Protein AF-A0A7C3QMG1-F1 (afdb_monomer_lite)

Foldseek 3Di:
DDLQCQDPLFKKKKKFKALPLQLAGQKIWIATPPAAQDKFLARIWIFGDPPRQLADPASAAAPPPGDWQARPATQDHRLDHVPPGRQAKIWHWDSPPPTDIDMDGDCVVSPQKIKMKMKIASAPPRNRNVCVSHNDDCLQQFPVDPPDPRPDGHRCPRMDMAFIDIGNDDDPQPRGSHDDDD

Secondary structure (DSSP, 8-state):
--S-TT-TT--EEEEEEESS-SSS-SEEEEEPSSP-SS-B-TTEEEEE-SSS-SS-S-TTS--PSPP---S-EEEEEBTBSSSS-TTSEEEEEE-SSS-EEEEEE-HHHH-S-EEEEEEEESS---GGG-SGGGTS-HHHH--SSTTSTT-S--TTTTEEE--BEEESS---S-STTBPPP-

Sequence (182 aa):
MGTDPNNEIGIQYGVELDINRDGFGDFIIIAYPPHSVAWSTNNVQIVEDTNFDTGGLSADRSDAQLPGDGYDTVIFDGGSGEADDLDLAWARINAGSKATVQFAFKRSFAGNQFLFGVIADGGIKNIEDLDYVDRFTEAQAGSPERSEDFYPLKEVFAVDNVCREAFGFTGTKEEPQRCRPK

Structure (mmCIF, N/CA/C/O backbone):
data_AF-A0A7C3QMG1-F1
#
_entry.id   AF-A0A7C3QMG1-F1
#
loop_
_atom_site.group_PDB
_atom_site.id
_atom_site.type_symbol
_atom_site.label_atom_id
_atom_site.label_alt_id
_atom_site.label_comp_id
_atom_site.label_asym_id
_atom_site.label_entity_id
_atom_site.label_seq_id
_atom_site.pdbx_PDB_ins_code
_atom_site.Cartn_x
_atom_site.Cartn_y
_atom_site.Cartn_z
_atom_site.occupancy
_atom_site.B_iso_or_equiv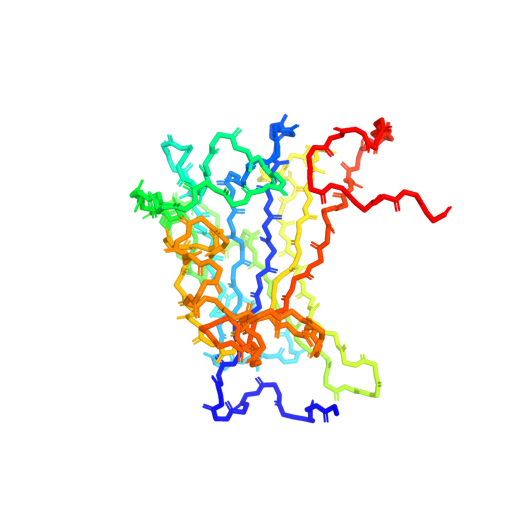
_atom_site.auth_seq_id
_atom_site.auth_comp_id
_atom_site.auth_asym_id
_atom_site.auth_atom_id
_atom_site.pdbx_PDB_model_num
ATOM 1 N N . MET A 1 1 ? -12.046 -17.887 -3.567 1.00 45.53 1 MET A N 1
ATOM 2 C CA . MET A 1 1 ? -10.691 -17.550 -4.050 1.00 45.53 1 MET A CA 1
ATOM 3 C C . MET A 1 1 ? -10.816 -17.091 -5.489 1.00 45.53 1 MET A C 1
ATOM 5 O O . MET A 1 1 ? -11.391 -17.833 -6.276 1.00 45.53 1 MET A O 1
ATOM 9 N N . GLY A 1 2 ? -10.370 -15.874 -5.802 1.00 51.81 2 GLY A N 1
ATOM 10 C CA . GLY A 1 2 ? -10.398 -15.343 -7.165 1.00 51.81 2 GLY A CA 1
ATOM 11 C C . GLY A 1 2 ? -9.312 -16.008 -8.003 1.00 51.81 2 GLY A C 1
ATOM 12 O O . GLY A 1 2 ? -8.136 -15.904 -7.678 1.00 51.81 2 GLY A O 1
ATOM 13 N N . THR A 1 3 ? -9.704 -16.740 -9.042 1.00 58.38 3 THR A N 1
ATOM 14 C CA . THR A 1 3 ? -8.780 -17.374 -10.000 1.00 58.38 3 THR A CA 1
ATOM 15 C C . THR A 1 3 ? -8.275 -16.400 -11.062 1.00 58.38 3 THR A C 1
ATOM 17 O O . THR A 1 3 ? -7.404 -16.757 -11.849 1.00 58.38 3 THR A O 1
ATOM 20 N N . ASP A 1 4 ? -8.831 -15.189 -11.088 1.00 71.44 4 ASP A N 1
ATOM 21 C CA . ASP A 1 4 ? -8.454 -14.114 -11.993 1.00 71.44 4 ASP A CA 1
ATOM 22 C C . ASP A 1 4 ? -7.998 -12.890 -11.181 1.00 71.44 4 ASP A C 1
ATOM 24 O O . ASP A 1 4 ? -8.834 -12.236 -10.544 1.00 71.44 4 ASP A O 1
ATOM 28 N N . PRO A 1 5 ? -6.686 -12.592 -11.152 1.00 68.00 5 PRO A N 1
ATOM 29 C CA . PRO A 1 5 ? -6.188 -11.384 -10.507 1.00 68.00 5 PRO A CA 1
ATOM 30 C C . PRO A 1 5 ? -6.549 -10.110 -11.285 1.00 68.00 5 PRO A C 1
ATOM 32 O O . PRO A 1 5 ? -6.520 -9.030 -10.709 1.00 68.00 5 PRO A O 1
ATOM 35 N N . ASN A 1 6 ? -6.918 -10.228 -12.564 1.00 80.31 6 ASN A N 1
ATOM 36 C CA . ASN A 1 6 ? -7.309 -9.131 -13.451 1.00 80.31 6 ASN A CA 1
ATOM 37 C C . ASN A 1 6 ? -8.830 -9.036 -13.600 1.00 80.31 6 ASN A C 1
ATOM 39 O O . ASN A 1 6 ? -9.337 -8.650 -14.653 1.00 80.31 6 ASN A O 1
ATOM 43 N N . ASN A 1 7 ? -9.550 -9.420 -12.545 1.00 79.88 7 ASN A N 1
ATOM 44 C CA . ASN A 1 7 ? -11.003 -9.372 -12.514 1.00 79.88 7 ASN A CA 1
ATOM 45 C C . ASN A 1 7 ? -11.542 -7.948 -12.763 1.00 79.88 7 ASN A C 1
ATOM 47 O O . ASN A 1 7 ? -10.829 -6.954 -12.632 1.00 79.88 7 ASN A O 1
ATOM 51 N N . GLU A 1 8 ? -12.840 -7.848 -13.058 1.00 80.50 8 GLU A N 1
ATOM 52 C CA . GLU A 1 8 ? -13.511 -6.564 -13.317 1.00 80.50 8 GLU A CA 1
ATOM 53 C C . GLU A 1 8 ? -13.431 -5.574 -12.141 1.00 80.50 8 GLU A C 1
ATOM 55 O O . GLU A 1 8 ? -13.520 -4.368 -12.352 1.00 80.50 8 GLU A O 1
ATOM 60 N N . ILE A 1 9 ? -13.238 -6.066 -10.910 1.00 83.62 9 ILE A N 1
ATOM 61 C CA . ILE A 1 9 ? -13.081 -5.224 -9.712 1.00 83.62 9 ILE A CA 1
ATOM 62 C C . ILE A 1 9 ? -11.752 -4.451 -9.768 1.00 83.62 9 ILE A C 1
ATOM 64 O O . ILE A 1 9 ? -11.650 -3.364 -9.198 1.00 83.62 9 ILE A O 1
ATOM 68 N N . GLY A 1 10 ? -10.749 -4.968 -10.485 1.00 90.94 10 GLY A N 1
ATOM 69 C CA . GLY A 1 10 ? -9.467 -4.300 -10.680 1.00 90.94 10 GLY A CA 1
ATOM 70 C C . GLY A 1 10 ? -8.755 -4.061 -9.354 1.00 90.94 10 GLY A C 1
ATOM 71 O O . GLY A 1 10 ? -8.470 -2.915 -9.012 1.00 90.94 10 GLY A O 1
ATOM 72 N N . ILE A 1 11 ? -8.537 -5.138 -8.594 1.00 93.19 11 ILE A N 1
ATOM 73 C CA . ILE A 1 11 ? -7.898 -5.082 -7.274 1.00 93.19 11 ILE A CA 1
ATOM 74 C C . ILE A 1 11 ? -6.469 -4.549 -7.420 1.00 93.19 11 ILE A C 1
ATOM 76 O O . ILE A 1 11 ? -5.678 -5.078 -8.211 1.00 93.19 11 ILE A O 1
ATOM 80 N N . GLN A 1 12 ? -6.151 -3.526 -6.633 1.00 96.06 12 GLN A N 1
ATOM 81 C CA . GLN A 1 12 ? -4.800 -3.017 -6.443 1.00 96.06 12 GLN A CA 1
ATOM 82 C C . GLN A 1 12 ? -4.177 -3.698 -5.228 1.00 96.06 12 GLN A C 1
ATOM 84 O O . GLN A 1 12 ? -4.855 -3.966 -4.236 1.00 96.06 12 GLN A O 1
ATOM 89 N N . TYR A 1 13 ? -2.887 -4.000 -5.310 1.00 96.44 13 TYR A N 1
ATOM 90 C CA . TYR A 1 13 ? -2.142 -4.563 -4.189 1.00 96.44 13 TYR A CA 1
ATOM 91 C C . TYR A 1 13 ? -1.023 -3.611 -3.811 1.00 96.44 13 TYR A C 1
ATOM 93 O O . TYR A 1 13 ? -0.353 -3.093 -4.702 1.00 96.44 13 TYR A O 1
ATOM 101 N N . GLY A 1 14 ? -0.804 -3.419 -2.516 1.00 97.12 14 GLY A N 1
ATOM 102 C CA . GLY A 1 14 ? 0.191 -2.490 -2.001 1.00 97.12 14 GLY A CA 1
ATOM 103 C C . GLY A 1 14 ? 1.097 -3.113 -0.947 1.00 97.12 14 GLY A C 1
ATOM 104 O O . GLY A 1 14 ? 0.682 -4.003 -0.200 1.00 97.12 14 GLY A O 1
ATOM 105 N N . VAL A 1 15 ? 2.331 -2.619 -0.886 1.00 97.56 15 VAL A N 1
ATOM 106 C CA . VAL A 1 15 ? 3.238 -2.768 0.254 1.00 97.56 15 VAL A CA 1
ATOM 107 C C . VAL A 1 15 ? 3.540 -1.377 0.773 1.00 97.56 15 VAL A C 1
ATOM 109 O O . VAL A 1 15 ? 4.175 -0.586 0.082 1.00 97.56 15 VAL A O 1
ATOM 112 N N . GLU A 1 16 ? 3.091 -1.103 1.983 1.00 96.56 16 GLU A N 1
ATOM 113 C CA . GLU A 1 16 ? 3.422 0.118 2.700 1.00 96.56 16 GLU A CA 1
ATOM 114 C C . GLU A 1 16 ? 4.733 -0.086 3.456 1.00 96.56 16 GLU A C 1
ATOM 116 O O . GLU A 1 16 ? 4.927 -1.137 4.074 1.00 96.56 16 GLU A O 1
ATOM 121 N N . LEU A 1 17 ? 5.635 0.887 3.387 1.00 96.69 17 LEU A N 1
ATOM 122 C CA . LEU A 1 17 ? 6.936 0.881 4.036 1.00 96.69 17 LEU A CA 1
ATOM 123 C C . LEU A 1 17 ? 7.047 2.056 4.995 1.00 96.69 17 LEU A C 1
ATOM 125 O O . LEU A 1 17 ? 6.815 3.201 4.629 1.00 96.69 17 LEU A O 1
ATOM 129 N N . ASP A 1 18 ? 7.506 1.741 6.193 1.00 94.75 18 ASP A N 1
ATOM 130 C CA . ASP A 1 18 ? 7.826 2.693 7.245 1.00 94.75 18 ASP A CA 1
ATOM 131 C C . ASP A 1 18 ? 9.287 2.471 7.637 1.00 94.75 18 ASP A C 1
ATOM 133 O O . ASP A 1 18 ? 9.667 1.519 8.335 1.00 94.75 18 ASP A O 1
ATOM 137 N N . ILE A 1 19 ? 10.140 3.295 7.041 1.00 94.50 19 ILE A N 1
ATOM 138 C CA . ILE A 1 19 ? 11.594 3.210 7.118 1.00 94.50 19 ILE A CA 1
ATOM 139 C C . ILE A 1 19 ? 12.129 3.869 8.390 1.00 94.50 19 ILE A C 1
ATOM 141 O O . ILE A 1 19 ? 13.235 3.538 8.841 1.00 94.50 19 ILE A O 1
ATOM 145 N N . ASN A 1 20 ? 11.353 4.766 8.998 1.00 91.69 20 ASN A N 1
ATOM 146 C CA . ASN A 1 20 ? 11.735 5.479 10.210 1.00 91.69 20 ASN A CA 1
ATOM 147 C C . ASN A 1 20 ? 11.235 4.759 11.501 1.00 91.69 20 ASN A C 1
ATOM 149 O O . ASN A 1 20 ? 11.897 4.828 12.549 1.00 91.69 20 ASN A O 1
ATOM 153 N N . ARG A 1 21 ? 10.207 3.909 11.358 1.00 90.81 21 ARG A N 1
ATOM 154 C CA . ARG A 1 21 ? 9.513 3.056 12.342 1.00 90.81 21 ARG A CA 1
ATOM 155 C C . ARG A 1 21 ? 8.665 3.824 13.358 1.00 90.81 21 ARG A C 1
ATOM 157 O O . ARG A 1 21 ? 8.624 3.424 14.527 1.00 90.81 21 ARG A O 1
ATOM 164 N N . ASP A 1 22 ? 8.036 4.916 12.949 1.00 87.56 22 ASP A N 1
ATOM 165 C CA . ASP A 1 22 ? 7.151 5.722 13.794 1.00 87.56 22 ASP A CA 1
ATOM 166 C C . ASP A 1 22 ? 5.679 5.284 13.739 1.00 87.56 22 ASP A C 1
ATOM 168 O O . ASP A 1 22 ? 4.895 5.709 14.590 1.00 87.56 22 ASP A O 1
ATOM 172 N N . GLY A 1 23 ? 5.329 4.361 12.837 1.00 87.12 23 GLY A N 1
ATOM 173 C CA . GLY A 1 23 ? 3.970 3.856 12.678 1.00 87.12 23 GLY A CA 1
ATOM 174 C C . GLY A 1 23 ? 3.181 4.492 11.539 1.00 87.12 23 GLY A C 1
ATOM 175 O O . GLY A 1 23 ? 2.086 4.006 11.264 1.00 87.12 23 GLY A O 1
ATOM 176 N N . PHE A 1 24 ? 3.735 5.497 10.864 1.00 89.75 24 PHE A N 1
ATOM 177 C CA . PHE A 1 24 ? 3.182 6.127 9.667 1.00 89.75 24 PHE A CA 1
ATOM 178 C C . PHE A 1 24 ? 3.954 5.632 8.447 1.00 89.75 24 PHE A C 1
ATOM 180 O O . PHE A 1 24 ? 5.071 5.138 8.573 1.00 89.75 24 PHE A O 1
ATOM 187 N N . GLY A 1 25 ? 3.313 5.551 7.287 1.00 92.81 25 GLY A N 1
ATOM 188 C CA . GLY A 1 25 ? 3.992 5.038 6.099 1.00 92.81 25 GLY A CA 1
ATOM 189 C C . GLY A 1 25 ? 4.788 6.145 5.414 1.00 92.81 25 GLY A C 1
ATOM 190 O O . GLY A 1 25 ? 4.247 7.208 5.158 1.00 92.81 25 GLY A O 1
ATOM 191 N N . ASP A 1 26 ? 6.063 5.898 5.107 1.00 95.38 26 ASP A N 1
ATOM 192 C CA . ASP A 1 26 ? 6.892 6.843 4.345 1.00 95.38 26 ASP A CA 1
ATOM 193 C C . ASP A 1 26 ? 6.720 6.619 2.827 1.00 95.38 26 ASP A C 1
ATOM 195 O O . ASP A 1 26 ? 6.781 7.547 2.024 1.00 95.38 26 ASP A O 1
ATOM 199 N N . PHE A 1 27 ? 6.510 5.362 2.414 1.00 96.62 27 PHE A N 1
ATOM 200 C CA . PHE A 1 27 ? 6.323 4.995 1.009 1.00 96.62 27 PHE A CA 1
ATOM 201 C C . PHE A 1 27 ? 5.265 3.915 0.837 1.00 96.62 27 PHE A C 1
ATOM 203 O O . PHE A 1 27 ? 5.196 2.969 1.622 1.00 96.62 27 PHE A O 1
ATOM 210 N N . ILE A 1 28 ? 4.565 3.946 -0.292 1.00 97.44 28 ILE A N 1
ATOM 211 C CA . ILE A 1 28 ? 3.769 2.818 -0.766 1.00 97.44 28 ILE A CA 1
ATOM 212 C C . ILE A 1 28 ? 4.247 2.328 -2.128 1.00 97.44 28 ILE A C 1
ATOM 214 O O . ILE A 1 28 ? 4.455 3.097 -3.063 1.00 97.44 28 ILE A O 1
ATOM 218 N N . ILE A 1 29 ? 4.396 1.010 -2.253 1.00 97.94 29 ILE A N 1
ATOM 219 C CA . ILE A 1 29 ? 4.641 0.321 -3.519 1.00 97.94 29 ILE A CA 1
ATOM 220 C C . ILE A 1 29 ? 3.327 -0.306 -3.971 1.00 97.94 29 ILE A C 1
ATOM 222 O O . ILE A 1 29 ? 2.862 -1.245 -3.326 1.00 97.94 29 ILE A O 1
ATOM 226 N N . ILE A 1 30 ? 2.750 0.151 -5.083 1.00 97.75 30 ILE A N 1
ATOM 227 C CA . ILE A 1 30 ? 1.487 -0.381 -5.617 1.00 97.75 30 ILE A CA 1
ATOM 228 C C . ILE A 1 30 ? 1.703 -1.141 -6.914 1.00 97.75 30 ILE A C 1
ATOM 230 O O . ILE A 1 30 ? 2.400 -0.677 -7.809 1.00 97.75 30 ILE A O 1
ATOM 234 N N . ALA A 1 31 ? 1.051 -2.298 -7.026 1.00 97.25 31 ALA A N 1
ATOM 235 C CA . ALA A 1 31 ? 0.824 -2.997 -8.281 1.00 97.25 31 ALA A CA 1
ATOM 236 C C . ALA A 1 31 ? -0.617 -2.762 -8.758 1.00 97.25 31 ALA A C 1
ATOM 238 O O . ALA A 1 31 ? -1.581 -3.156 -8.089 1.00 97.25 31 ALA A O 1
ATOM 239 N N . TYR A 1 32 ? -0.754 -2.173 -9.942 1.00 96.00 32 TYR A N 1
ATOM 240 C CA . TYR A 1 32 ? -2.025 -1.954 -10.622 1.00 96.00 32 TYR A CA 1
ATOM 241 C C . TYR A 1 32 ? -2.322 -3.084 -11.621 1.00 96.00 32 TYR A C 1
ATOM 243 O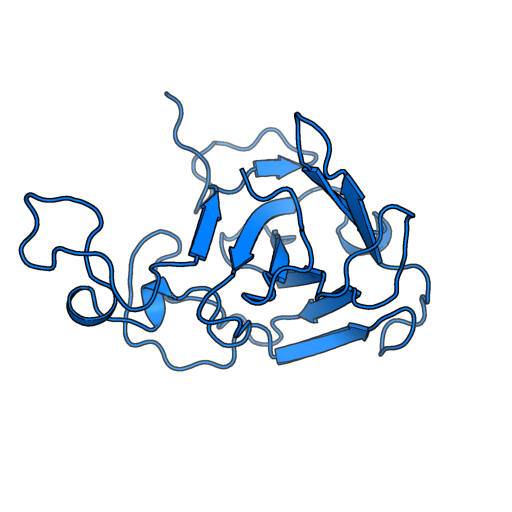 O . TYR A 1 32 ? -1.407 -3.634 -12.243 1.00 96.00 32 TYR A O 1
ATOM 251 N N . PRO A 1 33 ? -3.602 -3.428 -11.840 1.00 93.75 33 PRO A N 1
ATOM 252 C CA . PRO A 1 33 ? -3.974 -4.286 -12.955 1.00 93.75 33 PRO A CA 1
ATOM 253 C C . PRO A 1 33 ? -3.678 -3.595 -14.310 1.00 93.75 33 PRO A C 1
ATOM 255 O O . PRO A 1 33 ? -3.790 -2.374 -14.412 1.00 93.75 33 PRO A O 1
ATOM 258 N N . PRO A 1 34 ? -3.372 -4.346 -15.386 1.00 93.75 34 PRO A N 1
ATOM 259 C CA . PRO A 1 34 ? -3.262 -5.797 -15.418 1.00 93.75 34 PRO A CA 1
ATOM 260 C C . PRO A 1 34 ? -1.966 -6.310 -14.778 1.00 93.75 34 PRO A C 1
ATOM 262 O O . PRO A 1 34 ? -0.863 -5.843 -15.058 1.00 93.75 34 PRO A O 1
ATOM 265 N N . HIS A 1 35 ? -2.120 -7.354 -13.976 1.00 92.81 35 HIS A N 1
ATOM 266 C CA . HIS A 1 35 ? -1.066 -8.069 -13.285 1.00 92.81 35 HIS A CA 1
ATOM 267 C C . HIS A 1 35 ? -0.431 -9.148 -14.161 1.00 92.81 35 HIS A C 1
ATOM 269 O O . HIS A 1 35 ? -1.102 -9.822 -14.950 1.00 92.81 35 HIS A O 1
ATOM 275 N N . SER A 1 36 ? 0.869 -9.359 -13.956 1.00 92.44 36 SER A N 1
ATOM 276 C CA . SER A 1 36 ? 1.692 -10.323 -14.691 1.00 92.44 36 SER A CA 1
ATOM 277 C C . SER A 1 36 ? 2.103 -11.513 -13.820 1.00 92.44 36 SER A C 1
ATOM 279 O O . SER A 1 36 ? 2.377 -11.365 -12.632 1.00 92.44 36 SER A O 1
ATOM 281 N N . VAL A 1 37 ? 2.217 -12.702 -14.424 1.00 92.50 37 VAL A N 1
ATOM 282 C CA . VAL A 1 37 ? 2.821 -13.887 -13.777 1.00 92.50 37 VAL A CA 1
ATOM 283 C C . VAL A 1 37 ? 4.353 -13.902 -13.855 1.00 92.50 37 VAL A C 1
ATOM 285 O O . VAL A 1 37 ? 5.020 -14.581 -13.073 1.00 92.50 37 VAL A O 1
ATOM 288 N N . ALA A 1 38 ? 4.922 -13.145 -14.794 1.00 94.50 38 ALA A N 1
ATOM 289 C CA . ALA A 1 38 ? 6.348 -12.854 -14.856 1.00 94.50 38 ALA A CA 1
ATOM 290 C C . ALA A 1 38 ? 6.657 -11.596 -14.035 1.00 94.50 38 ALA A C 1
ATOM 292 O O . ALA A 1 38 ? 5.819 -10.699 -13.956 1.00 94.50 38 ALA A O 1
ATOM 293 N N . TRP A 1 39 ? 7.861 -11.521 -13.465 1.00 95.81 39 TRP A N 1
ATOM 294 C CA . TRP A 1 39 ? 8.358 -10.286 -12.859 1.00 95.81 39 TRP A CA 1
ATOM 295 C C . TRP A 1 39 ? 8.293 -9.148 -13.875 1.00 95.81 39 TRP A C 1
ATOM 297 O O . TRP A 1 39 ? 8.790 -9.292 -14.992 1.00 95.81 39 TRP A O 1
ATOM 307 N N . SER A 1 40 ? 7.669 -8.044 -13.477 1.00 94.94 40 SER A N 1
ATOM 308 C CA . SER A 1 40 ? 7.534 -6.846 -14.296 1.00 94.94 40 SER A CA 1
ATOM 309 C C . SER A 1 40 ? 7.642 -5.590 -13.435 1.00 94.94 40 SER A C 1
ATOM 311 O O . SER A 1 40 ? 7.162 -5.583 -12.302 1.00 94.94 40 SER A O 1
ATOM 313 N N . THR A 1 41 ? 8.233 -4.536 -13.995 1.00 95.31 41 THR A N 1
ATOM 314 C CA . THR A 1 41 ? 8.115 -3.164 -13.481 1.00 95.31 41 THR A CA 1
ATOM 315 C C . THR A 1 41 ? 6.819 -2.509 -13.956 1.00 95.31 41 THR A C 1
ATOM 317 O O . THR A 1 41 ? 6.284 -1.658 -13.264 1.00 95.31 41 THR A O 1
ATOM 320 N N . ASN A 1 42 ? 6.274 -2.915 -15.113 1.00 94.06 42 ASN A N 1
ATOM 321 C CA . ASN A 1 42 ? 5.029 -2.352 -15.650 1.00 94.06 42 ASN A CA 1
ATOM 322 C C . ASN A 1 42 ? 3.894 -2.417 -14.624 1.00 94.06 42 ASN A C 1
ATOM 324 O O . ASN A 1 42 ? 3.699 -3.464 -14.003 1.00 94.06 42 ASN A O 1
ATOM 328 N N . ASN A 1 43 ? 3.119 -1.332 -14.540 1.00 95.00 43 ASN A N 1
ATOM 329 C CA . ASN A 1 43 ? 2.019 -1.156 -13.592 1.00 95.00 43 ASN A CA 1
ATOM 330 C C . ASN A 1 43 ? 2.459 -1.247 -12.122 1.00 95.00 43 ASN A C 1
ATOM 332 O O . ASN A 1 43 ? 1.650 -1.588 -11.264 1.00 95.00 43 ASN A O 1
ATOM 336 N N . VAL A 1 44 ? 3.732 -0.968 -11.831 1.00 97.19 44 VAL A N 1
ATOM 337 C CA . VAL A 1 44 ? 4.244 -0.820 -10.470 1.00 97.19 44 VAL A CA 1
ATOM 338 C C . VAL A 1 44 ? 4.633 0.632 -10.255 1.00 97.19 44 VAL A C 1
ATOM 340 O O . VAL A 1 44 ? 5.433 1.165 -11.026 1.00 97.19 44 VAL A O 1
ATOM 343 N N . GLN A 1 45 ? 4.102 1.240 -9.200 1.00 97.00 45 GLN A N 1
ATOM 344 C CA . GLN A 1 45 ? 4.510 2.567 -8.754 1.00 97.00 45 GLN A CA 1
ATOM 345 C C . GLN A 1 45 ? 5.074 2.529 -7.340 1.00 97.00 45 GLN A C 1
ATOM 347 O O . GLN A 1 45 ? 4.727 1.651 -6.549 1.00 97.00 45 GLN A O 1
ATOM 352 N N . ILE A 1 46 ? 5.936 3.496 -7.040 1.00 97.19 46 ILE A N 1
ATOM 353 C CA . ILE A 1 46 ? 6.307 3.865 -5.679 1.00 97.19 46 ILE A CA 1
ATOM 354 C C . ILE A 1 46 ? 5.926 5.325 -5.482 1.00 97.19 46 ILE A C 1
ATOM 356 O O . ILE A 1 46 ? 6.307 6.171 -6.298 1.00 97.19 46 ILE A O 1
ATOM 360 N N . VAL A 1 47 ? 5.191 5.592 -4.410 1.00 96.94 47 VAL A N 1
ATOM 361 C CA . VAL A 1 47 ? 4.718 6.926 -4.042 1.00 96.94 47 VAL A CA 1
ATOM 362 C C . VAL A 1 47 ? 5.183 7.229 -2.621 1.00 96.94 47 VAL A C 1
ATOM 364 O O . VAL A 1 47 ? 5.130 6.352 -1.759 1.00 96.94 47 VAL A O 1
ATOM 367 N N . GLU A 1 48 ? 5.716 8.426 -2.421 1.00 96.00 48 GLU A N 1
ATOM 368 C CA . GLU A 1 48 ? 6.215 8.965 -1.156 1.00 96.00 48 GLU A CA 1
ATOM 369 C C . GLU A 1 48 ? 5.139 9.840 -0.506 1.00 96.00 48 GLU A C 1
ATOM 371 O O . GLU A 1 48 ? 4.436 10.566 -1.211 1.00 96.00 48 GLU A O 1
ATOM 376 N N . ASP A 1 49 ? 5.030 9.753 0.819 1.00 94.81 49 ASP A N 1
ATOM 377 C CA . ASP A 1 49 ? 4.381 10.769 1.653 1.00 94.81 49 ASP A CA 1
ATOM 378 C C . ASP A 1 49 ? 5.442 11.824 2.002 1.00 94.81 49 ASP A C 1
ATOM 380 O O . ASP A 1 49 ? 6.413 11.545 2.713 1.00 94.81 49 ASP A O 1
ATOM 384 N N . THR A 1 50 ? 5.309 13.029 1.450 1.00 93.88 50 THR A N 1
ATOM 385 C CA . THR A 1 50 ? 6.337 14.073 1.584 1.00 93.88 50 THR A CA 1
ATOM 386 C C . THR A 1 50 ? 6.154 14.963 2.809 1.00 93.88 50 THR A C 1
ATOM 388 O O . THR A 1 50 ? 7.069 15.724 3.161 1.00 93.88 50 THR A O 1
ATOM 391 N N . ASN A 1 51 ? 4.989 14.905 3.459 1.00 89.69 51 ASN A N 1
ATOM 392 C CA . ASN A 1 51 ? 4.594 15.836 4.513 1.00 89.69 51 ASN A CA 1
ATOM 393 C C . ASN A 1 51 ? 4.164 15.149 5.829 1.00 89.69 51 ASN A C 1
ATOM 395 O O . ASN A 1 51 ? 3.949 15.857 6.820 1.00 89.69 51 ASN A O 1
ATOM 399 N N . PHE A 1 52 ? 4.170 13.812 5.866 1.00 85.56 52 PHE A N 1
ATOM 400 C CA . PHE A 1 52 ? 3.812 12.948 6.992 1.00 85.56 52 PHE A CA 1
ATOM 401 C C . PHE A 1 52 ? 2.337 13.069 7.404 1.00 85.56 52 PHE A C 1
ATOM 403 O O . PHE A 1 52 ? 2.039 13.191 8.597 1.00 85.56 52 PHE A O 1
ATOM 410 N N . ASP A 1 53 ? 1.419 13.080 6.432 1.00 85.06 53 ASP A N 1
ATOM 411 C CA . ASP A 1 53 ? -0.027 13.222 6.664 1.00 85.06 53 ASP A CA 1
ATOM 412 C C . ASP A 1 53 ? -0.899 12.052 6.160 1.00 85.06 53 ASP A C 1
ATOM 414 O O . ASP A 1 53 ? -2.134 12.157 6.091 1.00 85.06 53 ASP A O 1
ATOM 418 N N . THR A 1 54 ? -0.268 10.897 5.913 1.00 85.50 54 THR A N 1
ATOM 419 C CA . THR A 1 54 ? -0.951 9.618 5.643 1.00 85.50 54 THR A CA 1
ATOM 420 C C . THR A 1 54 ? -2.080 9.322 6.634 1.00 85.50 54 THR A C 1
ATOM 422 O O . THR A 1 54 ? -3.199 9.039 6.190 1.00 85.50 54 THR A O 1
ATOM 425 N N . GLY A 1 55 ? -1.832 9.512 7.935 1.00 84.62 55 GLY A N 1
ATOM 426 C CA . GLY A 1 55 ? -2.781 9.260 9.022 1.00 84.62 55 GLY A CA 1
ATOM 427 C C . GLY A 1 55 ? -2.781 10.329 10.122 1.00 84.62 55 GLY A C 1
ATOM 428 O O . GLY A 1 55 ? -2.040 11.312 10.088 1.00 84.62 55 GLY A O 1
ATOM 429 N N . GLY A 1 56 ? -3.673 10.158 11.098 1.00 82.94 56 GLY A N 1
ATOM 430 C CA . GLY A 1 56 ? -3.907 11.101 12.191 1.00 82.94 56 GLY A CA 1
ATOM 431 C C . GLY A 1 56 ? -2.830 11.084 13.280 1.00 82.94 56 GLY A C 1
ATOM 432 O O . GLY A 1 56 ? -1.726 10.582 13.119 1.00 82.94 56 GLY A O 1
ATOM 433 N N . LEU A 1 57 ? -3.148 11.622 14.459 1.00 83.88 57 LEU A N 1
ATOM 434 C CA . LEU A 1 57 ? -2.247 11.559 15.621 1.00 83.88 57 LEU A CA 1
ATOM 435 C C . LEU A 1 57 ? -2.127 10.139 16.203 1.00 83.88 57 LEU A C 1
ATOM 437 O O . LEU A 1 57 ? -1.202 9.853 16.969 1.00 83.88 57 LEU A O 1
ATOM 441 N N . SER A 1 58 ? -3.088 9.274 15.893 1.00 83.19 58 SER A N 1
ATOM 442 C CA . SER A 1 58 ? -3.287 7.950 16.452 1.00 83.19 58 SER A CA 1
ATOM 443 C C . SER A 1 58 ? -3.008 6.888 15.393 1.00 83.19 58 SER A C 1
ATOM 445 O O . SER A 1 58 ? -3.892 6.479 14.654 1.00 83.19 58 SER A O 1
ATOM 447 N N . ALA A 1 59 ? -1.802 6.328 15.391 1.00 78.50 59 ALA A N 1
ATOM 448 C CA . ALA A 1 59 ? -1.433 5.288 14.427 1.00 78.50 59 ALA A CA 1
ATOM 449 C C . ALA A 1 59 ? -2.278 3.989 14.510 1.00 78.50 59 ALA A C 1
ATOM 451 O O . ALA A 1 59 ? -2.186 3.148 13.619 1.00 78.50 59 ALA A O 1
ATOM 452 N N . ASP A 1 60 ? -3.064 3.771 15.576 1.00 76.75 60 ASP A N 1
ATOM 453 C CA . ASP A 1 60 ? -3.906 2.578 15.766 1.00 76.75 60 ASP A CA 1
ATOM 454 C C . ASP A 1 60 ? -5.408 2.863 15.957 1.00 76.75 60 ASP A C 1
ATOM 456 O O . ASP A 1 60 ? -6.171 1.938 16.261 1.00 76.75 60 ASP A O 1
ATOM 460 N N . ARG A 1 61 ? -5.857 4.118 15.817 1.00 82.62 61 ARG A N 1
ATOM 461 C CA . ARG A 1 61 ? -7.261 4.508 16.032 1.00 82.62 61 ARG A CA 1
ATOM 462 C C . ARG A 1 61 ? -7.687 5.571 15.040 1.00 82.62 61 ARG A C 1
ATOM 464 O O . ARG A 1 61 ? -6.896 6.423 14.692 1.00 82.62 61 ARG A O 1
ATOM 471 N N . SER A 1 62 ? -8.975 5.556 14.708 1.00 87.50 62 SER A N 1
ATOM 472 C CA . SER A 1 62 ? -9.583 6.610 13.903 1.00 87.50 62 SER A CA 1
ATOM 473 C C . SER A 1 62 ? -9.466 7.971 14.590 1.00 87.50 62 SER A C 1
ATOM 475 O O . SER A 1 62 ? -9.998 8.159 15.690 1.00 87.50 62 SER A O 1
ATOM 477 N N . ASP A 1 63 ? -8.857 8.920 13.893 1.00 88.12 63 ASP A N 1
ATOM 478 C CA . ASP A 1 63 ? -8.924 10.357 14.147 1.00 88.12 63 ASP A CA 1
ATOM 479 C C . ASP A 1 63 ? -9.844 11.062 13.133 1.00 88.12 63 ASP A C 1
ATOM 481 O O . ASP A 1 63 ? -9.738 12.271 12.904 1.00 88.12 63 ASP A O 1
ATOM 485 N N . ALA A 1 64 ? -10.767 10.315 12.515 1.00 87.19 64 ALA A N 1
ATOM 486 C CA . ALA A 1 64 ? -11.617 10.847 11.463 1.00 87.19 64 ALA A CA 1
ATOM 487 C C . ALA A 1 64 ? -12.487 12.029 11.940 1.00 87.19 64 ALA A C 1
ATOM 489 O O . ALA A 1 64 ? -13.082 12.007 13.020 1.00 87.19 64 ALA A O 1
ATOM 490 N N . GLN A 1 65 ? -12.671 13.073 11.129 1.00 88.12 65 GLN A N 1
ATOM 491 C CA . GLN A 1 65 ? -12.178 13.232 9.752 1.00 88.12 65 GLN A CA 1
ATOM 492 C C . GLN A 1 65 ? -10.851 13.994 9.701 1.00 88.12 65 GLN A C 1
ATOM 494 O O . GLN A 1 65 ? -10.773 15.130 10.176 1.00 88.12 65 GLN A O 1
ATOM 499 N N . LEU A 1 66 ? -9.859 13.396 9.045 1.00 86.06 66 LEU A N 1
ATOM 500 C CA . LEU A 1 66 ? -8.554 13.991 8.805 1.00 86.06 66 LEU A CA 1
ATOM 501 C C . LEU A 1 66 ? -8.448 14.534 7.365 1.00 86.06 66 LEU A C 1
ATOM 503 O O . LEU A 1 66 ? -8.642 13.775 6.411 1.00 86.06 66 LEU A O 1
ATOM 507 N N . PRO A 1 67 ? -8.152 15.834 7.173 1.00 81.94 67 PRO A N 1
ATOM 508 C CA . PRO A 1 67 ? -7.707 16.363 5.886 1.00 81.94 67 PRO A CA 1
ATOM 509 C C . PRO A 1 67 ? -6.209 16.072 5.673 1.00 81.94 67 PRO A C 1
ATOM 511 O O . PRO A 1 67 ? -5.441 16.177 6.621 1.00 81.94 67 PRO A O 1
ATOM 514 N N . GLY A 1 68 ? -5.800 15.754 4.445 1.00 80.88 68 GLY A N 1
ATOM 515 C CA . GLY A 1 68 ? -4.404 15.495 4.053 1.00 80.88 68 GLY A CA 1
ATOM 516 C C . GLY A 1 68 ? -4.332 15.060 2.588 1.00 80.88 68 GLY A C 1
ATOM 517 O O . GLY A 1 68 ? -5.391 14.951 1.959 1.00 80.88 68 GLY A O 1
ATOM 518 N N . ASP A 1 69 ? -3.127 14.846 2.067 1.00 87.44 69 ASP A N 1
ATOM 519 C CA . ASP A 1 69 ? -2.878 14.320 0.715 1.00 87.44 69 ASP A CA 1
ATOM 520 C C . ASP A 1 69 ? -2.134 12.974 0.692 1.00 87.44 69 ASP A C 1
ATOM 522 O O . ASP A 1 69 ? -1.984 12.380 -0.376 1.00 87.44 69 ASP A O 1
ATOM 526 N N . GLY A 1 70 ? -1.782 12.437 1.861 1.00 92.75 70 GLY A N 1
ATOM 527 C CA . GLY A 1 70 ? -1.271 11.090 2.058 1.00 92.75 70 GLY A CA 1
ATOM 528 C C . GLY A 1 70 ? -0.062 10.802 1.179 1.00 92.75 70 GLY A C 1
ATOM 529 O O . GLY A 1 70 ? 0.946 11.494 1.230 1.00 92.75 70 GLY A O 1
ATOM 530 N N . TYR A 1 71 ? -0.146 9.751 0.366 1.00 96.00 71 TYR A N 1
ATOM 531 C CA . TYR A 1 71 ? 0.899 9.466 -0.613 1.00 96.00 71 TYR A CA 1
ATOM 532 C C . TYR A 1 71 ? 0.766 10.377 -1.838 1.00 96.00 71 TYR A C 1
ATOM 534 O O . TYR A 1 71 ? -0.026 10.090 -2.740 1.00 96.00 71 TYR A O 1
ATOM 542 N N . ASP A 1 72 ? 1.581 11.431 -1.891 1.00 94.75 72 ASP A N 1
ATOM 543 C CA . ASP A 1 72 ? 1.409 12.553 -2.819 1.00 94.75 72 ASP A CA 1
ATOM 544 C C . ASP A 1 72 ? 2.423 12.595 -3.985 1.00 94.75 72 ASP A C 1
ATOM 546 O O . ASP A 1 72 ? 2.115 13.110 -5.067 1.00 94.75 72 ASP A O 1
ATOM 550 N N . THR A 1 73 ? 3.625 12.027 -3.818 1.00 95.19 73 THR A N 1
ATOM 551 C CA . THR A 1 73 ? 4.719 12.188 -4.793 1.00 95.19 73 THR A CA 1
ATOM 552 C C . THR A 1 73 ? 5.157 10.863 -5.415 1.00 95.19 73 THR A C 1
ATOM 554 O O . THR A 1 73 ? 5.715 9.985 -4.761 1.00 95.19 73 THR A O 1
ATOM 557 N N . VAL A 1 74 ? 4.962 10.707 -6.729 1.00 95.19 74 VAL A N 1
ATOM 558 C CA . VAL A 1 74 ? 5.399 9.511 -7.475 1.00 95.19 74 VAL A CA 1
ATOM 559 C C . VAL A 1 74 ? 6.907 9.556 -7.733 1.00 95.19 74 VAL A C 1
ATOM 561 O O . VAL A 1 74 ? 7.380 10.335 -8.561 1.00 95.19 74 VAL A O 1
ATOM 564 N N . ILE A 1 75 ? 7.660 8.651 -7.108 1.00 94.44 75 ILE A N 1
ATOM 565 C CA . ILE A 1 75 ? 9.120 8.553 -7.288 1.00 94.44 75 ILE A CA 1
ATOM 566 C C . ILE A 1 75 ? 9.532 7.459 -8.284 1.00 94.44 75 ILE A C 1
ATOM 568 O O . ILE A 1 75 ? 10.635 7.501 -8.833 1.00 94.44 75 ILE A O 1
ATOM 572 N N . PHE A 1 76 ? 8.648 6.495 -8.562 1.00 95.81 76 PHE A N 1
ATOM 573 C CA . PHE A 1 76 ? 8.848 5.436 -9.554 1.00 95.81 76 PHE A CA 1
ATOM 574 C C . PHE A 1 76 ? 7.517 5.030 -10.188 1.00 95.81 76 PHE A C 1
ATOM 576 O O . PHE A 1 76 ? 6.531 4.837 -9.487 1.00 95.81 76 PHE A O 1
ATOM 583 N N . ASP A 1 77 ? 7.514 4.844 -11.503 1.00 94.88 77 ASP A N 1
ATOM 584 C CA . ASP A 1 77 ? 6.389 4.400 -12.318 1.00 94.88 77 ASP A CA 1
ATOM 585 C C . ASP A 1 77 ? 6.891 3.552 -13.489 1.00 94.88 77 ASP A C 1
ATOM 587 O O . ASP A 1 77 ? 7.382 4.057 -14.503 1.00 94.88 77 ASP A O 1
ATOM 591 N N . GLY A 1 78 ? 6.829 2.231 -13.345 1.00 90.69 78 GLY A N 1
ATOM 592 C CA . GLY A 1 78 ? 7.097 1.333 -14.465 1.00 90.69 78 GLY A CA 1
ATOM 593 C C . GLY A 1 78 ? 8.550 1.272 -14.940 1.00 90.69 78 GLY A C 1
ATOM 594 O O . GLY A 1 78 ? 8.806 0.740 -16.020 1.00 90.69 78 GLY A O 1
ATOM 595 N N . GLY A 1 79 ? 9.507 1.789 -14.168 1.00 80.06 79 GLY A N 1
ATOM 596 C CA . GLY A 1 79 ? 10.874 2.026 -14.643 1.00 80.06 79 GLY A CA 1
ATOM 597 C C . GLY A 1 79 ? 11.069 3.404 -15.278 1.00 80.06 79 GLY A C 1
ATOM 598 O O . GLY A 1 79 ? 12.025 3.602 -16.014 1.00 80.06 79 GLY A O 1
ATOM 599 N N . SER A 1 80 ? 10.166 4.344 -15.019 1.00 75.81 80 SER A N 1
ATOM 600 C CA . SER A 1 80 ? 10.334 5.788 -15.205 1.00 75.81 80 SER A CA 1
ATOM 601 C C . SER A 1 80 ? 10.071 6.493 -13.866 1.00 75.81 80 SER A C 1
ATOM 603 O O . SER A 1 80 ? 9.584 5.846 -12.948 1.00 75.81 80 SER A O 1
ATOM 605 N N . GLY A 1 81 ? 10.417 7.768 -13.699 1.00 72.31 81 GLY A N 1
ATOM 606 C CA . GLY A 1 81 ? 10.185 8.495 -12.440 1.00 72.31 81 GLY A CA 1
ATOM 607 C C . GLY A 1 81 ? 11.364 9.368 -12.030 1.00 72.31 81 GLY A C 1
ATOM 608 O O . GLY A 1 81 ? 12.346 9.467 -12.768 1.00 72.31 81 GLY A O 1
ATOM 609 N N . GLU A 1 82 ? 11.247 10.018 -10.870 1.00 76.62 82 GLU A N 1
ATOM 610 C CA . GLU A 1 82 ? 12.317 10.861 -10.314 1.00 76.62 82 GLU A CA 1
ATOM 611 C C . GLU A 1 82 ? 13.499 10.044 -9.790 1.00 76.62 82 GLU A C 1
ATOM 613 O O . GLU A 1 82 ? 14.632 10.527 -9.760 1.00 76.62 82 GLU A O 1
ATOM 618 N N . ALA A 1 83 ? 13.265 8.786 -9.416 1.00 67.62 83 ALA A N 1
ATOM 619 C CA . ALA A 1 83 ? 14.349 7.871 -9.135 1.00 67.62 83 ALA A CA 1
ATOM 620 C C . ALA A 1 83 ? 15.129 7.592 -10.432 1.00 67.62 83 ALA A C 1
ATOM 622 O O . ALA A 1 83 ? 14.606 6.980 -11.363 1.00 67.62 83 ALA A O 1
ATOM 623 N N . ASP A 1 84 ? 16.418 7.944 -10.460 1.00 75.94 84 ASP A N 1
ATOM 624 C CA . ASP A 1 84 ? 17.381 7.610 -11.531 1.00 75.94 84 ASP A CA 1
ATOM 625 C C . ASP A 1 84 ? 17.622 6.079 -11.700 1.00 75.94 84 ASP A C 1
ATOM 627 O O . ASP A 1 84 ? 18.626 5.639 -12.268 1.00 75.94 84 ASP A O 1
ATOM 631 N N . ASP A 1 85 ? 16.721 5.234 -11.189 1.00 83.69 85 ASP A N 1
ATOM 632 C CA . ASP A 1 85 ? 16.804 3.780 -11.153 1.00 83.69 85 ASP A CA 1
ATOM 633 C C . ASP A 1 85 ? 15.546 3.135 -11.760 1.00 83.69 85 ASP A C 1
ATOM 635 O O . ASP A 1 85 ? 14.495 3.025 -11.129 1.00 83.69 85 ASP A O 1
ATOM 639 N N . LEU A 1 86 ? 15.681 2.631 -12.991 1.00 86.06 86 LEU A N 1
ATOM 640 C CA . LEU A 1 86 ? 14.591 1.984 -13.737 1.00 86.06 86 LEU A CA 1
ATOM 641 C C . LEU A 1 86 ? 14.212 0.591 -13.185 1.00 86.06 86 LEU A C 1
ATOM 643 O O . LEU A 1 86 ? 13.309 -0.058 -13.707 1.00 86.06 86 LEU A O 1
ATOM 647 N N . ASP A 1 87 ? 14.917 0.109 -12.161 1.00 90.50 87 ASP A N 1
ATOM 648 C CA . ASP A 1 87 ? 14.848 -1.247 -11.609 1.00 90.50 87 ASP A CA 1
ATOM 649 C C . ASP A 1 87 ? 14.552 -1.213 -10.093 1.00 90.50 87 ASP A C 1
ATOM 651 O O . ASP A 1 87 ? 14.998 -2.068 -9.325 1.00 90.50 87 ASP A O 1
ATOM 655 N N . LEU A 1 88 ? 13.830 -0.184 -9.635 1.00 94.31 88 LEU A N 1
ATOM 656 C CA . LEU A 1 88 ? 13.601 0.077 -8.213 1.00 94.31 88 LEU A CA 1
ATOM 657 C C . LEU A 1 88 ? 12.618 -0.904 -7.564 1.00 94.31 88 LEU A C 1
ATOM 659 O O . LEU A 1 88 ? 12.888 -1.387 -6.460 1.00 94.31 88 LEU A O 1
ATOM 663 N N . ALA A 1 89 ? 11.513 -1.214 -8.249 1.00 96.50 89 ALA A N 1
ATOM 664 C CA . ALA A 1 89 ? 10.473 -2.120 -7.773 1.00 96.50 89 ALA A CA 1
ATOM 665 C C . ALA A 1 89 ? 9.842 -2.957 -8.894 1.00 96.50 89 ALA A C 1
ATOM 667 O O . ALA A 1 89 ? 9.734 -2.540 -10.044 1.00 96.50 89 ALA A O 1
ATOM 668 N N . TRP A 1 90 ? 9.416 -4.160 -8.522 1.00 97.25 90 TRP A N 1
ATOM 669 C CA . TRP A 1 90 ? 8.837 -5.173 -9.392 1.00 97.25 90 TRP A CA 1
ATOM 670 C C . TRP A 1 90 ? 7.693 -5.877 -8.682 1.00 97.25 90 TRP A C 1
ATOM 672 O O . TRP A 1 90 ? 7.750 -6.116 -7.473 1.00 97.25 90 TRP A O 1
ATOM 682 N N . ALA A 1 91 ? 6.714 -6.327 -9.458 1.00 97.44 91 ALA A N 1
ATOM 683 C CA . ALA A 1 91 ? 5.644 -7.176 -8.969 1.00 97.44 91 ALA A CA 1
ATOM 684 C C . ALA A 1 91 ? 5.428 -8.387 -9.881 1.00 97.44 91 ALA A C 1
ATOM 686 O O . ALA A 1 91 ? 5.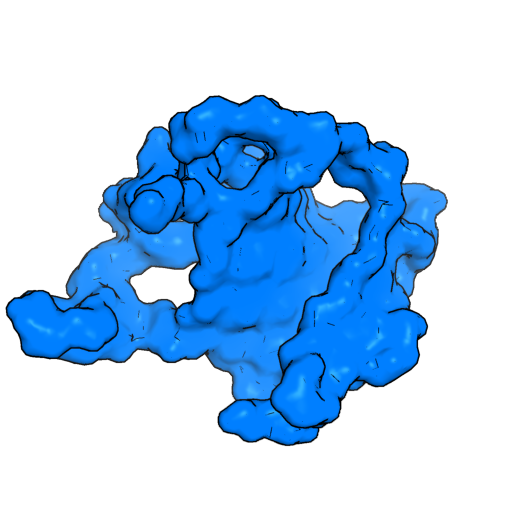748 -8.379 -11.075 1.00 97.44 91 ALA A O 1
ATOM 687 N N . ARG A 1 92 ? 4.878 -9.455 -9.303 1.00 95.38 92 ARG A N 1
ATOM 688 C CA . ARG A 1 92 ? 4.255 -10.559 -10.040 1.00 95.38 92 ARG A CA 1
ATOM 689 C C . ARG A 1 92 ? 3.167 -11.223 -9.212 1.00 95.38 92 ARG A C 1
ATOM 691 O O . ARG A 1 92 ? 3.186 -11.178 -7.982 1.00 95.38 92 ARG A O 1
ATOM 698 N N . ILE A 1 93 ? 2.279 -11.939 -9.887 1.00 93.12 93 ILE A N 1
ATOM 699 C CA . ILE A 1 93 ? 1.222 -12.731 -9.265 1.00 93.12 93 ILE A CA 1
ATOM 700 C C . ILE A 1 93 ? 1.388 -14.210 -9.594 1.00 93.12 93 ILE A C 1
ATOM 702 O O . ILE A 1 93 ? 1.673 -14.608 -10.718 1.00 93.12 93 ILE A O 1
ATOM 706 N N . ASN A 1 94 ? 1.156 -15.049 -8.594 1.00 89.44 94 ASN A N 1
ATOM 707 C CA . ASN A 1 94 ? 0.915 -16.470 -8.772 1.00 89.44 94 ASN A CA 1
ATOM 708 C C . ASN A 1 94 ? -0.563 -16.732 -8.480 1.00 89.44 94 ASN A C 1
ATOM 710 O O . ASN A 1 94 ? -0.976 -16.572 -7.341 1.00 89.44 94 ASN A O 1
ATOM 714 N N . ALA A 1 95 ? -1.347 -17.130 -9.484 1.00 77.38 95 ALA A N 1
ATOM 715 C CA . ALA A 1 95 ? -2.783 -17.408 -9.347 1.00 77.38 95 ALA A CA 1
ATOM 716 C C . ALA A 1 95 ? -3.098 -18.893 -9.045 1.00 77.38 95 ALA A C 1
ATOM 718 O O . ALA A 1 95 ? -4.200 -19.373 -9.303 1.00 77.38 95 ALA A O 1
ATOM 719 N N . GLY A 1 96 ? -2.119 -19.656 -8.542 1.00 76.50 96 GLY A N 1
ATOM 720 C CA . GLY A 1 96 ? -2.304 -21.056 -8.154 1.00 76.50 96 GLY A CA 1
ATOM 721 C C . GLY A 1 96 ? -3.181 -21.248 -6.906 1.00 76.50 96 GLY A C 1
ATOM 722 O O . GLY A 1 96 ? -3.732 -20.310 -6.341 1.00 76.50 96 GLY A O 1
ATOM 723 N N . SER A 1 97 ? -3.261 -22.488 -6.408 1.00 73.38 97 SER A N 1
ATOM 724 C CA . SER A 1 97 ? -4.047 -22.844 -5.206 1.00 73.38 97 SER A CA 1
ATOM 725 C C . SER A 1 97 ? -3.594 -22.150 -3.913 1.00 73.38 97 SER A C 1
ATOM 727 O O . SER A 1 97 ? -4.329 -22.134 -2.927 1.00 73.38 97 SER A O 1
ATOM 729 N N . LYS A 1 98 ? -2.389 -21.576 -3.918 1.00 80.75 98 LYS A N 1
ATOM 730 C CA . LYS A 1 98 ? -1.873 -20.644 -2.914 1.00 80.75 98 LYS A CA 1
ATOM 731 C C . LYS A 1 98 ? -1.558 -19.339 -3.625 1.00 80.75 98 LYS A C 1
ATOM 733 O O . LYS A 1 98 ? -0.395 -19.079 -3.928 1.00 80.75 98 LYS A O 1
ATOM 738 N N . ALA A 1 99 ? -2.603 -18.603 -3.991 1.00 84.94 99 ALA A N 1
ATOM 739 C CA . ALA A 1 99 ? -2.419 -17.383 -4.748 1.00 84.94 99 ALA A CA 1
ATOM 740 C C . ALA A 1 99 ? -1.579 -16.392 -3.931 1.00 84.94 99 ALA A C 1
ATOM 742 O O . ALA A 1 99 ? -1.854 -16.175 -2.752 1.00 84.94 99 ALA A O 1
ATOM 743 N N . THR A 1 100 ? -0.536 -15.833 -4.537 1.00 91.38 100 THR A N 1
ATOM 744 C CA . THR A 1 100 ? 0.324 -14.839 -3.888 1.00 91.38 100 THR A CA 1
ATOM 745 C C . THR A 1 100 ? 0.588 -13.690 -4.830 1.00 91.38 100 THR A C 1
ATOM 747 O O . THR A 1 100 ? 0.924 -13.918 -5.995 1.00 91.38 100 THR A O 1
ATOM 750 N N . VAL A 1 101 ? 0.559 -12.485 -4.288 1.00 93.25 101 VAL A N 1
ATOM 751 C CA . VAL A 1 101 ? 1.163 -11.309 -4.903 1.00 93.25 101 VAL A CA 1
ATOM 752 C C . VAL A 1 101 ? 2.554 -11.165 -4.310 1.00 93.25 101 VAL A C 1
ATOM 754 O O . VAL A 1 101 ? 2.749 -11.366 -3.112 1.00 93.25 101 VAL A O 1
ATOM 757 N N . GLN A 1 102 ? 3.543 -10.930 -5.160 1.00 95.81 102 GLN A N 1
ATOM 758 C CA . GLN A 1 102 ? 4.935 -10.846 -4.754 1.00 95.81 102 GLN A CA 1
ATOM 759 C C . GLN A 1 102 ? 5.504 -9.529 -5.238 1.00 95.81 102 GLN A C 1
ATOM 761 O O . GLN A 1 102 ? 5.459 -9.245 -6.432 1.00 95.81 102 GLN A O 1
ATOM 766 N N . PHE A 1 103 ? 6.072 -8.782 -4.301 1.00 97.50 103 PHE A N 1
ATOM 767 C CA . PHE A 1 103 ? 6.806 -7.556 -4.556 1.00 97.50 103 PHE A CA 1
ATOM 768 C C . PHE A 1 103 ? 8.296 -7.811 -4.359 1.00 97.50 103 PHE A C 1
ATOM 770 O O . PHE A 1 103 ? 8.700 -8.596 -3.496 1.00 97.50 103 PHE A O 1
ATOM 777 N N . ALA A 1 104 ? 9.111 -7.154 -5.170 1.00 96.62 104 ALA A N 1
ATOM 778 C CA . ALA A 1 104 ? 10.546 -7.056 -4.980 1.00 96.62 104 ALA A CA 1
ATOM 779 C C . ALA A 1 104 ? 10.948 -5.597 -5.161 1.00 96.62 104 ALA A C 1
ATOM 781 O O . ALA A 1 104 ? 10.501 -4.950 -6.099 1.00 96.62 104 ALA A O 1
ATOM 782 N N . PHE A 1 105 ? 11.791 -5.087 -4.274 1.00 96.00 105 PHE A N 1
ATOM 783 C CA . PHE A 1 105 ? 12.294 -3.721 -4.334 1.00 96.00 105 PHE A CA 1
ATOM 784 C C . PHE A 1 105 ? 13.732 -3.674 -3.834 1.00 96.00 105 PHE A C 1
ATOM 786 O O . PHE A 1 105 ? 14.186 -4.556 -3.092 1.00 96.00 105 PHE A O 1
ATOM 793 N N . LYS A 1 106 ? 14.484 -2.665 -4.271 1.00 94.44 106 LYS A N 1
ATOM 794 C CA . LYS A 1 106 ? 15.897 -2.558 -3.913 1.00 94.44 106 LYS A CA 1
ATOM 795 C C . LYS A 1 106 ? 16.076 -2.207 -2.443 1.00 94.44 106 LYS A C 1
ATOM 797 O O . LYS A 1 106 ? 15.484 -1.280 -1.902 1.00 94.44 106 LYS A O 1
ATOM 802 N N . ARG A 1 107 ? 17.016 -2.906 -1.809 1.00 92.62 107 ARG A N 1
ATOM 803 C CA . ARG A 1 107 ? 17.428 -2.636 -0.427 1.00 92.62 107 ARG A CA 1
ATOM 804 C C . ARG A 1 107 ? 18.065 -1.254 -0.254 1.00 92.62 107 ARG A C 1
ATOM 806 O O . ARG A 1 107 ? 18.015 -0.702 0.834 1.00 92.62 107 ARG A O 1
ATOM 813 N N . SER A 1 108 ? 18.677 -0.698 -1.300 1.00 91.00 108 SER A N 1
ATOM 814 C CA . SER A 1 108 ? 19.217 0.669 -1.268 1.00 91.00 108 SER A CA 1
ATOM 815 C C . SER A 1 108 ? 18.133 1.731 -1.087 1.00 91.00 108 SER A C 1
ATOM 817 O O . SER A 1 108 ? 18.449 2.800 -0.586 1.00 91.00 108 SER A O 1
ATOM 819 N N . PHE A 1 109 ? 16.893 1.422 -1.470 1.00 90.69 109 PHE A N 1
ATOM 820 C CA . PHE A 1 109 ? 15.726 2.277 -1.281 1.00 90.69 109 PHE A CA 1
ATOM 821 C C . PHE A 1 109 ? 15.120 2.093 0.115 1.00 90.69 109 PHE A C 1
ATOM 823 O O . PHE A 1 109 ? 15.117 3.024 0.906 1.00 90.69 109 PHE A O 1
ATOM 830 N N . ALA A 1 110 ? 14.721 0.869 0.475 1.00 92.56 110 ALA A N 1
ATOM 831 C CA . ALA A 1 110 ? 14.052 0.610 1.759 1.00 92.56 110 ALA A CA 1
ATOM 832 C C . ALA A 1 110 ? 14.995 0.588 2.981 1.00 92.56 110 ALA A C 1
ATOM 834 O O . ALA A 1 110 ? 14.563 0.514 4.129 1.00 92.56 110 ALA A O 1
ATOM 835 N N . GLY A 1 111 ? 16.309 0.571 2.757 1.00 94.38 111 GLY A N 1
ATOM 836 C CA . GLY A 1 111 ? 17.301 0.439 3.813 1.00 94.38 111 GLY A CA 1
ATOM 837 C C . GLY A 1 111 ? 17.391 -0.972 4.408 1.00 94.38 111 GLY A C 1
ATOM 838 O O . GLY A 1 111 ? 17.043 -1.990 3.806 1.00 94.38 111 GLY A O 1
ATOM 839 N N . ASN A 1 112 ? 17.970 -1.050 5.608 1.00 95.31 112 ASN A N 1
ATOM 840 C CA . ASN A 1 112 ? 18.273 -2.321 6.277 1.00 95.31 112 ASN A CA 1
ATOM 841 C C . ASN A 1 112 ? 17.243 -2.727 7.327 1.00 95.31 112 ASN A C 1
ATOM 843 O O . ASN A 1 112 ? 17.300 -3.864 7.793 1.00 95.31 112 ASN A O 1
ATOM 847 N N . GLN A 1 113 ? 16.390 -1.793 7.739 1.00 94.88 113 GLN A N 1
ATOM 848 C CA . GLN A 1 113 ? 15.442 -1.948 8.830 1.00 94.88 113 GLN A CA 1
ATOM 849 C C . GLN A 1 113 ? 14.220 -1.093 8.534 1.00 94.88 113 GLN A C 1
ATOM 851 O O . GLN A 1 113 ? 14.385 0.106 8.351 1.00 94.88 113 GLN A O 1
ATOM 856 N N . PHE A 1 114 ? 13.040 -1.699 8.520 1.00 95.25 114 PHE A N 1
ATOM 857 C CA . PHE A 1 114 ? 11.775 -1.015 8.250 1.00 95.25 114 PHE A CA 1
ATOM 858 C C . PHE A 1 114 ? 10.609 -1.849 8.786 1.00 95.25 114 PHE A C 1
ATOM 860 O O . PHE A 1 114 ? 10.743 -3.064 8.996 1.00 95.25 114 PHE A O 1
ATOM 867 N N . LEU A 1 115 ? 9.481 -1.194 9.026 1.00 94.56 115 LEU A N 1
ATOM 868 C CA . LEU A 1 115 ? 8.182 -1.837 9.154 1.00 94.56 115 LEU A CA 1
ATOM 869 C C . LEU A 1 115 ? 7.528 -1.910 7.776 1.00 94.56 115 LEU A C 1
ATOM 871 O O . LEU A 1 115 ? 7.780 -1.065 6.919 1.00 94.56 115 LEU A O 1
ATOM 875 N N . PHE A 1 116 ? 6.718 -2.937 7.546 1.00 95.31 116 PHE A N 1
ATOM 876 C CA . PHE A 1 116 ? 5.925 -3.015 6.327 1.00 95.31 116 PHE A CA 1
ATOM 877 C C . PHE A 1 116 ? 4.533 -3.581 6.576 1.00 95.31 116 PHE A C 1
ATOM 879 O O . PHE A 1 116 ? 4.371 -4.529 7.348 1.00 95.31 116 PHE A O 1
ATOM 886 N N . GLY A 1 117 ? 3.545 -3.011 5.896 1.00 94.69 117 GLY A N 1
ATOM 887 C CA . GLY A 1 117 ? 2.175 -3.509 5.805 1.00 94.69 117 GLY A CA 1
ATOM 888 C C . GLY A 1 117 ? 1.877 -3.999 4.391 1.00 94.69 117 GLY A C 1
ATOM 889 O O . GLY A 1 117 ? 2.586 -3.659 3.443 1.00 94.69 117 GLY A O 1
ATOM 890 N N . VAL A 1 118 ? 0.834 -4.814 4.232 1.00 95.69 118 VAL A N 1
ATOM 891 C CA . VAL A 1 118 ? 0.310 -5.149 2.900 1.00 95.69 118 VAL A CA 1
ATOM 892 C C . VAL A 1 118 ? -1.178 -4.856 2.826 1.00 95.69 118 VAL A C 1
ATOM 894 O O . VAL A 1 118 ? -1.903 -5.100 3.792 1.00 95.69 118 VAL A O 1
ATOM 897 N N . ILE A 1 119 ? -1.612 -4.362 1.669 1.00 95.62 119 ILE A N 1
ATOM 898 C CA . ILE A 1 119 ? -3.001 -3.999 1.387 1.00 95.62 119 ILE A CA 1
ATOM 899 C C . ILE A 1 119 ? -3.477 -4.637 0.080 1.00 95.62 119 ILE A C 1
ATOM 901 O O . ILE A 1 119 ? -2.723 -4.781 -0.886 1.00 95.62 119 ILE A O 1
ATOM 905 N N . ALA A 1 120 ? -4.741 -5.040 0.061 1.00 95.12 120 ALA A N 1
ATOM 906 C CA . ALA A 1 120 ? -5.498 -5.402 -1.122 1.00 95.12 120 ALA A CA 1
ATOM 907 C C . ALA A 1 120 ? -6.733 -4.501 -1.190 1.00 95.12 120 ALA A C 1
ATOM 909 O O . ALA A 1 120 ? -7.612 -4.582 -0.334 1.00 95.12 120 ALA A O 1
ATOM 910 N N . ASP A 1 121 ? -6.805 -3.661 -2.216 1.00 96.12 121 ASP A N 1
ATOM 911 C CA . ASP A 1 121 ? -7.869 -2.679 -2.377 1.00 96.12 121 ASP A CA 1
ATOM 912 C C . ASP A 1 121 ? -8.643 -2.925 -3.677 1.00 96.12 121 ASP A C 1
ATOM 914 O O . ASP A 1 121 ? -8.186 -2.649 -4.789 1.00 96.12 121 ASP A O 1
ATOM 918 N N . GLY A 1 122 ? -9.833 -3.505 -3.536 1.00 94.56 122 GLY A N 1
ATOM 919 C CA . GLY A 1 122 ? -10.821 -3.621 -4.607 1.00 94.56 122 GLY A CA 1
ATOM 920 C C . GLY A 1 122 ? -11.885 -2.521 -4.574 1.00 94.56 122 GLY A C 1
ATOM 921 O O . GLY A 1 122 ? -12.761 -2.516 -5.438 1.00 94.56 122 GLY A O 1
ATOM 922 N N . GLY A 1 123 ? -11.831 -1.624 -3.589 1.00 93.94 123 GLY A N 1
ATOM 923 C CA . GLY A 1 123 ? -12.829 -0.603 -3.303 1.00 93.94 123 GLY A CA 1
ATOM 924 C C . GLY A 1 123 ? -12.348 0.792 -3.681 1.00 93.94 123 GLY A C 1
ATOM 925 O O . GLY A 1 123 ? -12.497 1.195 -4.836 1.00 93.94 123 GLY A O 1
ATOM 926 N N . ILE A 1 124 ? -11.829 1.516 -2.688 1.00 94.94 124 ILE A N 1
ATOM 927 C CA . ILE A 1 124 ? -11.575 2.961 -2.729 1.00 94.94 124 ILE A CA 1
ATOM 928 C C . ILE A 1 124 ? -10.434 3.285 -3.692 1.00 94.94 124 ILE A C 1
ATOM 930 O O . ILE A 1 124 ? -10.600 4.150 -4.551 1.00 94.94 124 ILE A O 1
ATOM 934 N N . LYS A 1 125 ? -9.327 2.534 -3.617 1.00 94.69 125 LYS A N 1
ATOM 935 C CA . LYS A 1 125 ? -8.192 2.623 -4.545 1.00 94.69 125 LYS A CA 1
ATOM 936 C C . LYS A 1 125 ? -7.616 4.042 -4.656 1.00 94.69 125 LYS A C 1
ATOM 938 O O . LYS A 1 125 ? -7.179 4.441 -5.737 1.00 94.69 125 LYS A O 1
ATOM 943 N N . ASN A 1 126 ? -7.636 4.787 -3.548 1.00 93.88 126 ASN A N 1
ATOM 944 C CA . ASN A 1 126 ? -7.051 6.118 -3.441 1.00 93.88 126 ASN A CA 1
ATOM 945 C C . ASN A 1 126 ? -5.952 6.123 -2.377 1.00 93.88 126 ASN A C 1
ATOM 947 O O . ASN A 1 126 ? -6.238 6.074 -1.184 1.00 93.88 126 ASN A O 1
ATOM 951 N N . ILE A 1 127 ? -4.698 6.193 -2.816 1.00 94.19 127 ILE A N 1
ATOM 952 C CA . ILE A 1 127 ? -3.545 6.203 -1.912 1.00 94.19 127 ILE A CA 1
ATOM 953 C C . ILE A 1 127 ? -3.387 7.512 -1.146 1.00 94.19 127 ILE A C 1
ATOM 955 O O . ILE A 1 127 ? -2.846 7.493 -0.048 1.00 94.19 127 ILE A O 1
ATOM 959 N N . GLU A 1 128 ? -3.922 8.617 -1.661 1.00 93.44 128 GLU A N 1
ATOM 960 C CA . GLU A 1 128 ? -3.941 9.899 -0.943 1.00 93.44 128 GLU A CA 1
ATOM 961 C C . GLU A 1 128 ? -4.784 9.804 0.348 1.00 93.44 128 GLU A C 1
ATOM 963 O O . GLU A 1 128 ? -4.612 10.568 1.291 1.00 93.44 128 GLU A O 1
ATOM 968 N N . ASP A 1 129 ? -5.671 8.806 0.419 1.00 91.19 129 ASP A N 1
ATOM 969 C CA . ASP A 1 129 ? -6.586 8.563 1.531 1.00 91.19 129 ASP A CA 1
ATOM 970 C C . ASP A 1 129 ? -6.269 7.266 2.307 1.00 91.19 129 ASP A C 1
ATOM 972 O O . ASP A 1 129 ? -7.074 6.877 3.152 1.00 91.19 129 ASP A O 1
ATOM 976 N N . LEU A 1 130 ? -5.152 6.573 2.021 1.00 90.69 130 LEU A N 1
ATOM 977 C CA . LEU A 1 130 ? -4.977 5.133 2.303 1.00 90.69 130 LEU A CA 1
ATOM 978 C C . LEU A 1 130 ? -5.273 4.696 3.745 1.00 90.69 130 LEU A C 1
ATOM 980 O O . LEU A 1 130 ? -5.855 3.623 3.939 1.00 90.69 130 LEU A O 1
ATOM 984 N N . ASP A 1 131 ? -4.928 5.510 4.747 1.00 89.94 131 ASP A N 1
ATOM 985 C CA . ASP A 1 131 ? -5.420 5.332 6.116 1.00 89.94 131 ASP A CA 1
ATOM 986 C C . ASP A 1 131 ? -6.914 5.692 6.181 1.00 89.94 131 ASP A C 1
ATOM 988 O O . ASP A 1 131 ? -7.353 6.633 6.842 1.00 89.94 131 ASP A O 1
ATOM 992 N N . TYR A 1 132 ? -7.740 4.899 5.491 1.00 91.88 132 TYR A N 1
ATOM 993 C CA . TYR A 1 132 ? -9.175 5.128 5.323 1.00 91.88 132 TYR A CA 1
ATOM 994 C C . TYR A 1 132 ? -9.910 5.235 6.664 1.00 91.88 132 TYR A C 1
ATOM 996 O O . TYR A 1 132 ? -10.965 5.867 6.755 1.00 91.88 132 TYR A O 1
ATOM 1004 N N . VAL A 1 133 ? -9.342 4.637 7.716 1.00 89.94 133 VAL A N 1
ATOM 1005 C CA . VAL A 1 133 ? -9.833 4.733 9.093 1.00 89.94 133 VAL A CA 1
ATOM 1006 C C . VAL A 1 133 ? -9.883 6.178 9.603 1.00 89.94 133 VAL A C 1
ATOM 1008 O O . VAL A 1 133 ? -10.742 6.488 10.424 1.00 89.94 133 VAL A O 1
ATOM 1011 N N . ASP A 1 134 ? -9.054 7.073 9.067 1.00 91.38 134 ASP A N 1
ATOM 1012 C CA . ASP A 1 134 ? -9.016 8.499 9.408 1.00 91.38 134 ASP A CA 1
ATOM 1013 C C . ASP A 1 134 ? -9.818 9.372 8.436 1.00 91.38 134 ASP A C 1
ATOM 1015 O O . ASP A 1 134 ? -10.028 10.564 8.666 1.00 91.38 134 ASP A O 1
ATOM 1019 N N . ARG A 1 135 ? -10.347 8.782 7.363 1.00 91.06 135 ARG A N 1
ATOM 1020 C CA . ARG A 1 135 ? -11.147 9.493 6.354 1.00 91.06 135 ARG A CA 1
ATOM 1021 C C . ARG A 1 135 ? -12.643 9.301 6.583 1.00 91.06 135 ARG A C 1
ATOM 1023 O O . ARG A 1 135 ? -13.436 10.226 6.391 1.00 91.06 135 ARG A O 1
ATOM 1030 N N . PHE A 1 136 ? -13.041 8.124 7.059 1.00 92.56 136 PHE A N 1
ATOM 1031 C CA . PHE A 1 136 ? -14.439 7.780 7.300 1.00 92.56 136 PHE A CA 1
ATOM 1032 C C . PHE A 1 136 ? -14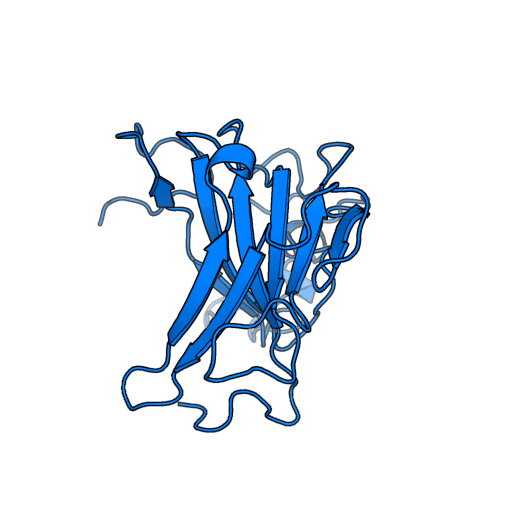.765 7.710 8.789 1.00 92.56 136 PHE A C 1
ATOM 1034 O O . PHE A 1 136 ? -14.110 7.022 9.563 1.00 92.56 136 PHE A O 1
ATOM 1041 N N . THR A 1 137 ? -15.866 8.349 9.183 1.00 93.44 137 THR A N 1
ATOM 1042 C CA . THR A 1 137 ? -16.477 8.077 10.492 1.00 93.44 137 THR A CA 1
ATOM 1043 C C . THR A 1 137 ? -16.968 6.631 10.558 1.00 93.44 137 THR A C 1
ATOM 1045 O O . THR A 1 137 ? -17.321 6.046 9.534 1.00 93.44 137 THR A O 1
ATOM 1048 N N . GLU A 1 138 ? -17.104 6.064 11.756 1.00 92.19 138 GLU A N 1
ATOM 1049 C CA . GLU A 1 138 ? -17.620 4.696 11.934 1.00 92.19 138 GLU A CA 1
ATOM 1050 C C . GLU A 1 138 ? -19.002 4.493 11.282 1.00 92.19 138 GLU A C 1
ATOM 1052 O O . GLU A 1 138 ? -19.276 3.466 10.662 1.00 92.19 138 GLU A O 1
ATOM 1057 N N . ALA A 1 139 ? -19.864 5.515 11.325 1.00 94.62 139 ALA A N 1
ATOM 1058 C CA . ALA A 1 139 ? -21.166 5.481 10.665 1.00 94.62 139 ALA A CA 1
ATOM 1059 C C . ALA A 1 139 ? -21.062 5.355 9.133 1.00 94.62 139 ALA A C 1
ATOM 1061 O O . ALA A 1 139 ? -21.919 4.705 8.517 1.00 94.62 139 ALA A O 1
ATOM 1062 N N . GLN A 1 140 ? -20.035 5.971 8.534 1.00 95.44 140 GLN A N 1
ATOM 1063 C CA . GLN A 1 140 ? -19.717 5.886 7.107 1.00 95.44 140 GLN A CA 1
ATOM 1064 C C . GLN A 1 140 ? -19.030 4.558 6.781 1.00 95.44 140 GLN A C 1
ATOM 1066 O O . GLN A 1 140 ? -19.516 3.844 5.915 1.00 95.44 140 GLN A O 1
ATOM 1071 N N . ALA A 1 141 ? -17.968 4.187 7.502 1.00 94.25 141 ALA A N 1
ATOM 1072 C CA . ALA A 1 141 ? -17.213 2.954 7.275 1.00 94.25 141 ALA A CA 1
ATOM 1073 C C . ALA A 1 141 ? -18.061 1.691 7.496 1.00 94.25 141 ALA A C 1
ATOM 1075 O O . ALA A 1 141 ? -17.908 0.703 6.777 1.00 94.25 141 ALA A O 1
ATOM 1076 N N . GLY A 1 142 ? -19.001 1.742 8.443 1.00 95.19 142 GLY A N 1
ATOM 1077 C CA . GLY A 1 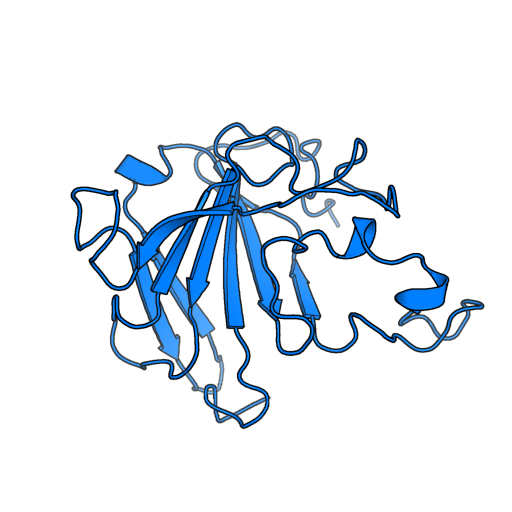142 ? -19.773 0.592 8.896 1.00 95.19 142 GLY A CA 1
ATOM 1078 C C . GLY A 1 142 ? -18.945 -0.370 9.750 1.00 95.19 142 GLY A C 1
ATOM 1079 O O . GLY A 1 142 ? -17.753 -0.170 9.965 1.00 95.19 142 GLY A O 1
ATOM 1080 N N . SER A 1 143 ? -19.581 -1.443 10.224 1.00 93.44 143 SER A N 1
ATOM 1081 C CA . SER A 1 143 ? -18.919 -2.473 11.037 1.00 93.44 143 SER A CA 1
ATOM 1082 C C . SER A 1 143 ? -19.119 -3.877 10.459 1.00 93.44 143 SER A C 1
ATOM 1084 O O . SER A 1 143 ? -20.238 -4.223 10.061 1.00 93.44 143 SER A O 1
ATOM 1086 N N . PRO A 1 144 ? -18.077 -4.731 10.422 1.00 91.88 144 PRO A N 1
ATOM 1087 C CA . PRO A 1 144 ? -18.241 -6.134 10.049 1.00 91.88 144 PRO A CA 1
ATOM 1088 C C . PRO A 1 144 ? -18.939 -6.951 11.152 1.00 91.88 144 PRO A C 1
ATOM 1090 O O . PRO A 1 144 ? -19.470 -8.032 10.875 1.00 91.88 144 PRO A O 1
ATOM 1093 N N . GLU A 1 145 ? -18.980 -6.436 12.385 1.00 94.44 145 GLU A N 1
ATOM 1094 C CA . GLU A 1 145 ? -19.529 -7.117 13.552 1.00 94.44 145 GLU A CA 1
ATOM 1095 C C . GLU A 1 145 ? -21.040 -6.915 13.660 1.00 94.44 145 GLU A C 1
ATOM 1097 O O . GLU A 1 145 ? -21.546 -5.803 13.784 1.00 94.44 145 GLU A O 1
ATOM 1102 N N . ARG A 1 146 ? -21.791 -8.021 13.650 1.00 94.94 146 ARG A N 1
ATOM 1103 C CA . ARG A 1 146 ? -23.268 -8.001 13.626 1.00 94.94 146 ARG A CA 1
ATOM 1104 C C . ARG A 1 146 ? -23.916 -7.381 14.862 1.00 94.94 146 ARG A C 1
ATOM 1106 O O . ARG A 1 146 ? -25.112 -7.106 14.828 1.00 94.94 146 ARG A O 1
ATOM 1113 N N . SER A 1 147 ? -23.174 -7.277 15.960 1.00 96.19 147 SER A N 1
ATOM 1114 C CA . SER A 1 147 ? -23.648 -6.704 17.219 1.00 96.19 147 SER A CA 1
ATOM 1115 C C . SER A 1 147 ? -23.495 -5.188 17.299 1.00 96.19 147 SER A C 1
ATOM 1117 O O . SER A 1 147 ? -24.057 -4.608 18.220 1.00 96.19 147 SER A O 1
ATOM 1119 N N . GLU A 1 148 ? -22.743 -4.569 16.389 1.00 95.94 148 GLU A N 1
ATOM 1120 C CA . GLU A 1 148 ? -22.473 -3.130 16.410 1.00 95.94 148 GLU A CA 1
ATOM 1121 C C . GLU A 1 148 ? -23.592 -2.327 15.735 1.00 95.94 148 GLU A C 1
ATOM 1123 O O . GLU A 1 148 ? -24.203 -2.775 14.759 1.00 95.94 148 GLU A O 1
ATOM 1128 N N . ASP A 1 149 ? -23.819 -1.101 16.215 1.00 95.88 149 ASP A N 1
ATOM 1129 C CA . ASP A 1 149 ? -24.891 -0.214 15.737 1.00 95.88 149 ASP A CA 1
ATOM 1130 C C . ASP A 1 149 ? -24.747 0.151 14.250 1.00 95.88 149 ASP A C 1
ATOM 1132 O O . ASP A 1 149 ? -25.738 0.398 13.556 1.00 95.88 149 ASP A O 1
ATOM 1136 N N . PHE A 1 150 ? -23.512 0.167 13.741 1.00 96.12 150 PHE A N 1
ATOM 1137 C CA . PHE A 1 150 ? -23.202 0.535 12.360 1.00 96.12 150 PHE A CA 1
ATOM 1138 C C . PHE A 1 150 ? -23.028 -0.656 11.413 1.00 96.12 150 PHE A C 1
ATOM 1140 O O . PHE A 1 150 ? -22.560 -0.465 10.290 1.00 96.12 150 PHE A O 1
ATOM 1147 N N . TYR A 1 151 ? -23.436 -1.866 11.809 1.00 95.50 151 TYR A N 1
ATOM 1148 C CA . TYR A 1 151 ? -23.510 -3.007 10.892 1.00 95.50 151 TYR A CA 1
ATOM 1149 C C . TYR A 1 151 ? -24.457 -2.723 9.701 1.00 95.50 151 TYR A C 1
ATOM 1151 O O . TYR A 1 151 ? -25.545 -2.172 9.903 1.00 95.50 151 TYR A O 1
ATOM 1159 N N . PRO A 1 152 ? -24.134 -3.144 8.458 1.00 95.56 152 PRO A N 1
ATOM 1160 C CA . PRO A 1 152 ? -22.932 -3.863 8.016 1.00 95.56 152 PRO A CA 1
ATOM 1161 C C . PRO A 1 152 ? -21.758 -2.938 7.660 1.00 95.56 152 PRO A C 1
ATOM 1163 O O . PRO A 1 152 ? -21.892 -1.719 7.687 1.00 95.56 152 PRO A O 1
ATOM 1166 N N . LEU A 1 153 ? -20.628 -3.537 7.267 1.00 94.69 153 LEU A N 1
ATOM 1167 C CA . LEU A 1 153 ? -19.497 -2.847 6.644 1.00 94.69 153 LEU A CA 1
ATOM 1168 C C . LEU A 1 153 ? -19.949 -2.141 5.350 1.00 94.69 153 LEU A C 1
ATOM 1170 O O . LEU A 1 153 ? -20.725 -2.713 4.578 1.00 94.69 153 LEU A O 1
ATOM 1174 N N . LYS A 1 154 ? -19.489 -0.903 5.142 1.00 95.50 154 LYS A N 1
ATOM 1175 C CA . LYS A 1 154 ? -19.912 0.021 4.075 1.00 95.50 154 LYS A CA 1
ATOM 1176 C C . LYS A 1 154 ? -18.704 0.502 3.271 1.00 95.50 154 LYS A C 1
ATOM 1178 O O . LYS A 1 154 ? -18.203 -0.290 2.497 1.00 95.50 154 LYS A O 1
ATOM 1183 N N . GLU A 1 155 ? -18.227 1.741 3.423 1.00 94.31 155 GLU A N 1
ATOM 1184 C CA . GLU A 1 155 ? -17.259 2.368 2.494 1.00 94.31 155 GLU A CA 1
ATOM 1185 C C . GLU A 1 155 ? -15.981 1.541 2.265 1.00 94.31 155 GLU A C 1
ATOM 1187 O O . GLU A 1 155 ? -15.481 1.453 1.148 1.00 94.31 155 GLU A O 1
ATOM 1192 N N . VAL A 1 156 ? -15.502 0.837 3.293 1.00 92.81 156 VAL A N 1
ATOM 1193 C CA . VAL A 1 156 ? -14.269 0.031 3.242 1.00 92.81 156 VAL A CA 1
ATOM 1194 C C . VAL A 1 156 ? -14.517 -1.464 2.962 1.00 92.81 156 VAL A C 1
ATOM 1196 O O . VAL A 1 156 ? -13.655 -2.299 3.212 1.00 92.81 156 VAL A O 1
ATOM 1199 N N . PHE A 1 157 ? -15.693 -1.848 2.443 1.00 93.44 157 PHE A N 1
ATOM 1200 C CA . PHE A 1 157 ? -16.111 -3.259 2.319 1.00 93.44 157 PHE A CA 1
ATOM 1201 C C . PHE A 1 157 ? -15.229 -4.152 1.430 1.00 93.44 157 PHE A C 1
ATOM 1203 O O . PHE A 1 157 ? -15.314 -5.378 1.524 1.00 93.44 157 PHE A O 1
ATOM 1210 N N . ALA A 1 158 ? -14.449 -3.554 0.531 1.00 93.56 158 ALA A N 1
ATOM 1211 C CA . ALA A 1 158 ? -13.599 -4.249 -0.435 1.00 93.56 158 ALA A CA 1
ATOM 1212 C C . ALA A 1 158 ? -12.104 -3.967 -0.215 1.00 93.56 158 ALA A C 1
ATOM 1214 O O . ALA A 1 158 ? -11.310 -4.116 -1.146 1.00 93.56 158 ALA A O 1
ATOM 1215 N N . VAL A 1 159 ? -11.738 -3.565 1.003 1.00 93.81 159 VAL A N 1
ATOM 1216 C CA . VAL A 1 159 ? -10.359 -3.328 1.430 1.00 93.81 159 VAL A CA 1
ATOM 1217 C C . VAL A 1 159 ? -9.973 -4.388 2.459 1.00 93.81 159 VAL A C 1
ATOM 1219 O O . VAL A 1 159 ? -10.748 -4.696 3.362 1.00 93.81 159 VAL A O 1
ATOM 1222 N N . ASP A 1 160 ? -8.782 -4.958 2.311 1.00 92.12 160 ASP A N 1
ATOM 1223 C CA . ASP A 1 160 ? -8.182 -5.882 3.271 1.00 92.12 160 ASP A CA 1
ATOM 1224 C C . ASP A 1 160 ? -6.729 -5.465 3.509 1.00 92.12 160 ASP A C 1
ATOM 1226 O O . ASP A 1 160 ? -5.984 -5.207 2.561 1.00 92.12 160 ASP A O 1
ATOM 1230 N N . ASN A 1 161 ? -6.324 -5.388 4.768 1.00 91.50 161 ASN A N 1
ATOM 1231 C CA . ASN A 1 161 ? -4.963 -5.094 5.177 1.00 91.50 161 ASN A CA 1
ATOM 1232 C C . ASN A 1 161 ? -4.573 -5.973 6.367 1.00 91.50 161 ASN A C 1
ATOM 1234 O O . ASN A 1 161 ? -5.398 -6.586 7.046 1.00 91.50 161 ASN A O 1
ATOM 1238 N N . VAL A 1 162 ? -3.275 -6.048 6.625 1.00 89.31 162 VAL A N 1
ATOM 1239 C CA . VAL A 1 162 ? -2.747 -6.750 7.794 1.00 89.31 162 VAL A CA 1
ATOM 1240 C C . VAL A 1 162 ? -1.898 -5.808 8.621 1.00 89.31 162 VAL A C 1
ATOM 1242 O O . VAL A 1 162 ?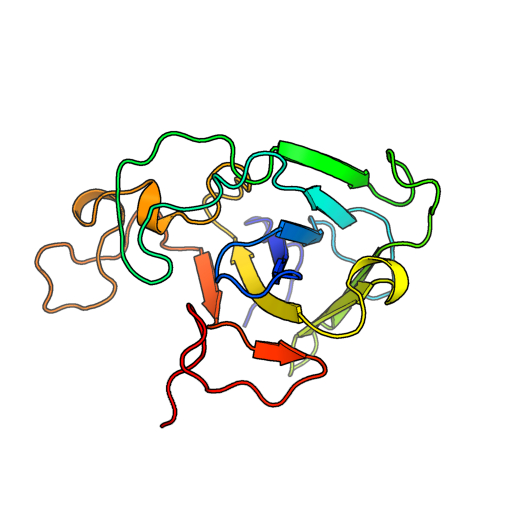 -1.308 -4.858 8.113 1.00 89.31 162 VAL A O 1
ATOM 1245 N N . CYS A 1 163 ? -1.807 -6.118 9.907 1.00 90.00 163 CYS A N 1
ATOM 1246 C CA . CYS A 1 163 ? -0.861 -5.481 10.804 1.00 90.00 163 CYS A CA 1
ATOM 1247 C C . CYS A 1 163 ? 0.579 -5.557 10.266 1.00 90.00 163 CYS A C 1
ATOM 1249 O O . CYS A 1 163 ? 0.959 -6.515 9.588 1.00 90.00 163 CYS A O 1
ATOM 1251 N N . ARG A 1 164 ? 1.382 -4.543 10.597 1.00 91.94 164 ARG A N 1
ATOM 1252 C CA . ARG A 1 164 ? 2.747 -4.392 10.097 1.00 91.94 164 ARG A CA 1
ATOM 1253 C C . ARG A 1 164 ? 3.690 -5.450 10.672 1.00 91.94 164 ARG A C 1
ATOM 1255 O O . ARG A 1 164 ? 3.588 -5.867 11.833 1.00 91.94 164 ARG A O 1
ATOM 1262 N N . GLU A 1 165 ? 4.670 -5.828 9.863 1.00 92.56 165 GLU A N 1
ATOM 1263 C CA . GLU A 1 165 ? 5.763 -6.727 10.219 1.00 92.56 165 GLU A CA 1
ATOM 1264 C C . GLU A 1 165 ? 7.110 -6.002 10.195 1.00 92.56 165 GLU A C 1
ATOM 1266 O O . GLU A 1 165 ? 7.303 -5.031 9.469 1.00 92.56 165 GLU A O 1
ATOM 1271 N N . ALA A 1 166 ? 8.060 -6.476 11.005 1.00 93.25 166 ALA A N 1
ATOM 1272 C CA . ALA A 1 166 ? 9.403 -5.902 11.066 1.00 93.25 166 ALA A CA 1
ATOM 1273 C C . ALA A 1 166 ? 10.378 -6.653 10.163 1.00 93.25 166 ALA A C 1
ATOM 1275 O O . ALA A 1 166 ? 10.502 -7.879 10.232 1.00 93.25 166 ALA A O 1
ATOM 1276 N N . PHE A 1 167 ? 11.150 -5.903 9.384 1.00 93.81 167 PHE A N 1
ATOM 1277 C CA . PHE A 1 167 ? 12.277 -6.420 8.625 1.00 93.81 167 PHE A CA 1
ATOM 1278 C C . PHE A 1 167 ? 13.595 -5.904 9.202 1.00 93.81 167 PHE A C 1
ATOM 1280 O O . PHE A 1 167 ? 13.756 -4.712 9.438 1.00 93.81 167 PHE A O 1
ATOM 1287 N N . GLY A 1 168 ? 14.574 -6.792 9.402 1.00 93.75 168 GLY A N 1
ATOM 1288 C CA . GLY A 1 168 ? 15.942 -6.404 9.774 1.00 93.75 168 GLY A CA 1
ATOM 1289 C C . GLY A 1 168 ? 16.154 -5.996 11.239 1.00 93.75 168 GLY A C 1
ATOM 1290 O O . GLY A 1 168 ? 17.267 -5.611 11.610 1.00 93.75 168 GLY A O 1
ATOM 1291 N N . PHE A 1 169 ? 15.134 -6.106 12.092 1.00 91.38 169 PHE A N 1
ATOM 1292 C CA . PHE A 1 169 ? 15.255 -5.912 13.537 1.00 91.38 169 PHE A CA 1
ATOM 1293 C C . PHE A 1 169 ? 14.239 -6.754 14.313 1.00 91.38 169 PHE A C 1
ATOM 1295 O O . PHE A 1 169 ? 13.169 -7.101 13.817 1.00 91.38 169 PHE A O 1
ATOM 1302 N N . THR A 1 170 ? 14.586 -7.073 15.558 1.00 82.81 170 THR A N 1
ATOM 1303 C CA . THR A 1 170 ? 13.670 -7.697 16.513 1.00 82.81 170 THR A CA 1
ATOM 1304 C C . THR A 1 170 ? 13.039 -6.569 17.318 1.00 82.81 170 THR A C 1
ATOM 1306 O O . THR A 1 170 ? 13.614 -6.132 18.311 1.00 82.81 170 THR A O 1
ATOM 1309 N N . GLY A 1 171 ? 11.923 -6.035 16.817 1.00 76.38 171 GLY A N 1
ATOM 1310 C CA . GLY A 1 171 ? 11.176 -4.959 17.471 1.00 76.38 171 GLY A CA 1
ATOM 1311 C C . GLY A 1 171 ? 10.681 -5.306 18.880 1.00 76.38 171 GLY A C 1
ATOM 1312 O O . GLY A 1 171 ? 10.765 -6.455 19.321 1.00 76.38 171 GLY A O 1
ATOM 1313 N N . THR A 1 172 ? 10.133 -4.321 19.586 1.00 78.94 172 THR A N 1
ATOM 1314 C CA . THR A 1 172 ? 9.541 -4.479 20.925 1.00 78.94 172 THR A CA 1
ATOM 1315 C C . THR A 1 172 ? 8.122 -5.046 20.878 1.00 78.94 172 THR A C 1
ATOM 1317 O O . THR A 1 172 ? 7.636 -5.531 21.898 1.00 78.94 172 THR A O 1
ATOM 1320 N N . LYS A 1 173 ? 7.481 -5.038 19.695 1.00 75.69 173 LYS A N 1
ATOM 1321 C CA . LYS A 1 173 ? 6.035 -5.261 19.478 1.00 75.69 173 LYS A CA 1
ATOM 1322 C C . LYS A 1 173 ? 5.146 -4.149 20.037 1.00 75.69 173 LYS A C 1
ATOM 1324 O O . LYS A 1 173 ? 3.928 -4.294 20.020 1.00 75.69 173 LYS A O 1
ATOM 1329 N N . GLU A 1 174 ? 5.750 -3.076 20.530 1.00 80.12 174 GLU A N 1
ATOM 1330 C CA . GLU A 1 174 ? 5.057 -1.851 20.927 1.00 80.12 174 GLU A CA 1
ATOM 1331 C C . GLU A 1 174 ? 5.092 -0.812 19.806 1.00 80.12 174 GLU A C 1
ATOM 1333 O O . GLU A 1 174 ? 4.481 0.244 19.945 1.00 80.12 174 GLU A O 1
ATOM 1338 N N . GLU A 1 175 ? 5.792 -1.100 18.700 1.00 85.06 175 GLU A N 1
ATOM 1339 C CA . GLU A 1 175 ? 5.708 -0.249 17.520 1.00 85.06 175 GLU A CA 1
ATOM 1340 C C . GLU A 1 175 ? 4.251 -0.192 17.031 1.00 85.06 175 GLU A C 1
ATOM 1342 O O . GLU A 1 175 ? 3.557 -1.222 17.073 1.00 85.06 175 GLU A O 1
ATOM 1347 N N . PRO A 1 176 ? 3.766 0.972 16.569 1.00 84.56 176 PRO A N 1
ATOM 1348 C CA . PRO A 1 176 ? 2.388 1.083 16.124 1.00 84.56 176 PRO A CA 1
ATOM 1349 C C . PRO A 1 176 ? 2.070 0.143 14.957 1.00 84.56 176 PRO A C 1
ATOM 1351 O O . PRO A 1 176 ? 2.951 -0.316 14.228 1.00 84.56 176 PRO A O 1
ATOM 1354 N N . GLN A 1 177 ? 0.788 -0.200 14.830 1.00 85.94 177 GLN A N 1
ATOM 1355 C CA . GLN A 1 177 ? 0.246 -1.103 13.807 1.00 85.94 177 GLN A CA 1
ATOM 1356 C C . GLN A 1 177 ? 0.814 -2.540 13.780 1.00 85.94 177 GLN A C 1
ATOM 1358 O O . GLN A 1 177 ? 0.424 -3.337 12.925 1.00 85.94 177 GLN A O 1
ATOM 1363 N N . ARG A 1 178 ? 1.684 -2.942 14.718 1.00 87.19 178 ARG A N 1
ATOM 1364 C CA . ARG A 1 178 ? 2.200 -4.321 14.806 1.00 87.19 178 ARG A CA 1
ATOM 1365 C C . ARG A 1 178 ? 1.127 -5.323 15.208 1.00 87.19 178 ARG A C 1
ATOM 1367 O O . ARG A 1 178 ? 0.249 -5.058 16.030 1.00 87.19 178 ARG A O 1
ATOM 1374 N N . CYS A 1 179 ? 1.267 -6.548 14.704 1.00 82.12 179 CYS A N 1
ATOM 1375 C CA . CYS A 1 179 ? 0.422 -7.651 15.136 1.00 82.12 179 CYS A CA 1
ATOM 1376 C C . CYS A 1 179 ? 0.634 -7.922 16.630 1.00 82.12 179 CYS A C 1
ATOM 1378 O O . CYS A 1 179 ? 1.747 -8.243 17.067 1.00 82.12 179 CYS A O 1
ATOM 1380 N N . ARG A 1 180 ? -0.442 -7.843 17.424 1.00 72.19 180 ARG A N 1
ATOM 1381 C CA . ARG A 1 180 ? -0.372 -8.197 18.845 1.00 72.19 180 ARG A CA 1
ATOM 1382 C C . ARG A 1 180 ? 0.023 -9.673 18.995 1.00 72.19 180 ARG A C 1
ATOM 1384 O O . ARG A 1 180 ? -0.453 -10.513 18.226 1.00 72.19 180 ARG A O 1
ATOM 1391 N N . PRO A 1 181 ? 0.881 -10.019 19.973 1.00 67.44 181 PRO A N 1
ATOM 1392 C CA . PRO A 1 181 ? 1.130 -11.416 20.289 1.00 67.44 181 PRO A CA 1
ATOM 1393 C C . PRO A 1 181 ? -0.192 -12.109 20.647 1.00 67.44 181 PRO A C 1
ATOM 1395 O O . PRO A 1 181 ? -0.989 -11.557 21.405 1.00 67.44 181 PRO A O 1
ATOM 1398 N N . LYS A 1 182 ? -0.412 -13.292 20.063 1.00 57.41 182 LYS A N 1
ATOM 1399 C CA . LYS A 1 182 ? -1.530 -14.179 20.410 1.00 57.41 182 LYS A CA 1
ATOM 1400 C C . LYS A 1 182 ? -1.402 -14.714 21.829 1.00 57.41 182 LYS A C 1
ATOM 1402 O O . LYS A 1 182 ? -0.249 -14.972 22.247 1.00 57.41 182 LYS A O 1
#

pLDDT: mean 89.53, std 8.8, range [45.53, 97.94]

Radius of gyration: 16.53 Å; chains: 1; bounding box: 44×39×37 Å